Protein AF-A0A316QJW5-F1 (afdb_monomer)

Structure (mmCIF, N/CA/C/O backbone):
data_AF-A0A316QJW5-F1
#
_entry.id   AF-A0A316QJW5-F1
#
loop_
_atom_site.group_PDB
_atom_site.id
_atom_site.type_symbol
_atom_site.label_atom_id
_atom_site.label_alt_id
_atom_site.label_comp_id
_atom_site.label_asym_id
_atom_site.label_entity_id
_atom_site.label_seq_id
_atom_site.pdbx_PDB_ins_code
_atom_site.Cartn_x
_atom_site.Cartn_y
_atom_site.Cartn_z
_atom_site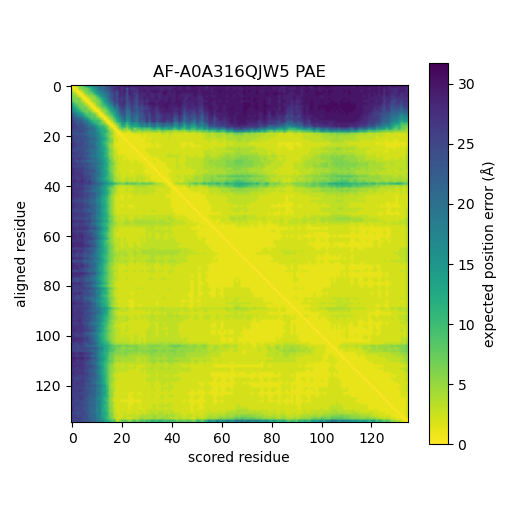.occupancy
_atom_site.B_iso_or_equiv
_atom_site.auth_seq_id
_atom_site.auth_comp_id
_atom_site.auth_asym_id
_atom_site.auth_atom_id
_atom_site.pdbx_PDB_model_num
ATOM 1 N N . MET A 1 1 ? -61.882 11.418 0.181 1.00 38.88 1 MET A N 1
ATOM 2 C CA . MET A 1 1 ? -61.373 10.087 0.559 1.00 38.88 1 MET A CA 1
ATOM 3 C C . MET A 1 1 ? -59.893 10.059 0.238 1.00 38.88 1 MET A C 1
ATOM 5 O O . MET A 1 1 ? -59.562 10.336 -0.903 1.00 38.88 1 MET A O 1
ATOM 9 N N . GLU A 1 2 ? -59.088 9.864 1.291 1.00 38.50 2 GLU A N 1
ATOM 10 C CA . GLU A 1 2 ? -57.722 9.290 1.351 1.00 38.50 2 GLU A CA 1
ATOM 11 C C . GLU A 1 2 ? -56.667 9.847 0.370 1.00 38.50 2 GLU A C 1
ATOM 13 O O . GLU A 1 2 ? -56.763 9.677 -0.834 1.00 38.50 2 GLU A O 1
ATOM 18 N N . MET A 1 3 ? -55.728 10.704 0.794 1.00 34.97 3 MET A N 1
ATOM 19 C CA . MET A 1 3 ? -54.495 10.453 1.576 1.00 34.97 3 MET A CA 1
ATOM 20 C C . MET A 1 3 ? -53.472 9.486 0.946 1.00 34.97 3 MET A C 1
ATOM 22 O O . MET A 1 3 ? -53.798 8.354 0.619 1.00 34.97 3 MET A O 1
ATOM 26 N N . CYS A 1 4 ? -52.203 9.922 1.033 1.00 34.97 4 CYS A N 1
ATOM 27 C CA . CYS A 1 4 ? -50.947 9.151 1.010 1.00 34.97 4 CYS A CA 1
ATOM 28 C C . CYS A 1 4 ? -50.316 8.915 -0.383 1.00 34.97 4 CYS A C 1
ATOM 30 O O . CYS A 1 4 ? -50.991 8.517 -1.314 1.00 34.97 4 CYS A O 1
ATOM 32 N N . GLY A 1 5 ? -49.024 9.136 -0.624 1.00 34.91 5 GLY A N 1
ATOM 33 C CA . GLY A 1 5 ? -47.926 9.442 0.282 1.00 34.91 5 GLY A CA 1
ATOM 34 C C . GLY A 1 5 ? -46.721 9.979 -0.491 1.00 34.91 5 GLY A C 1
ATOM 35 O O . GLY A 1 5 ? -46.494 9.667 -1.656 1.00 34.91 5 GLY A O 1
ATOM 36 N N . ALA A 1 6 ? -45.978 10.849 0.181 1.00 42.91 6 ALA A N 1
ATOM 37 C CA . ALA A 1 6 ? -44.735 11.418 -0.291 1.00 42.91 6 ALA A CA 1
ATOM 38 C C . ALA A 1 6 ? -43.602 10.388 -0.193 1.00 42.91 6 ALA A C 1
ATOM 40 O O . ALA A 1 6 ? -43.308 9.916 0.903 1.00 42.91 6 ALA A O 1
ATOM 41 N N . GLU A 1 7 ? -42.873 10.152 -1.282 1.00 37.03 7 GLU A N 1
ATOM 42 C CA . GLU A 1 7 ? -41.516 9.608 -1.201 1.00 37.03 7 GLU A CA 1
ATOM 43 C C . GLU A 1 7 ? -40.503 10.722 -1.458 1.00 37.03 7 GLU A C 1
ATOM 45 O O . GLU A 1 7 ? -40.139 11.084 -2.577 1.00 37.03 7 GLU A O 1
ATOM 50 N N . LYS A 1 8 ? -40.077 11.303 -0.332 1.00 40.94 8 LYS A N 1
ATOM 51 C CA . LYS A 1 8 ? -38.893 12.149 -0.196 1.00 40.94 8 LYS A CA 1
ATOM 52 C C . LYS A 1 8 ? -37.721 11.482 -0.917 1.00 40.94 8 LYS A C 1
ATOM 54 O O . LYS A 1 8 ? -37.200 10.469 -0.449 1.00 40.94 8 LYS A O 1
ATOM 59 N N . ARG A 1 9 ? -37.230 12.116 -1.986 1.00 43.28 9 ARG A N 1
ATOM 60 C CA . ARG A 1 9 ? -35.860 11.904 -2.465 1.00 43.28 9 ARG A CA 1
ATOM 61 C C . ARG A 1 9 ? -34.932 12.178 -1.285 1.00 43.28 9 ARG A C 1
ATOM 63 O O . ARG A 1 9 ? -34.815 13.317 -0.832 1.00 43.28 9 ARG A O 1
ATOM 70 N N . ARG A 1 10 ? -34.339 11.122 -0.727 1.00 42.88 10 ARG A N 1
ATOM 71 C CA . ARG A 1 10 ? -33.339 11.244 0.332 1.00 42.88 10 ARG A CA 1
ATOM 72 C C . ARG A 1 10 ? -32.128 11.944 -0.271 1.00 42.88 10 ARG A C 1
ATOM 74 O O . ARG A 1 10 ? -31.425 11.384 -1.109 1.00 42.88 10 ARG A O 1
ATOM 81 N N . GLY A 1 11 ? -31.937 13.197 0.129 1.00 36.88 11 GLY A N 1
ATOM 82 C CA . GLY A 1 11 ? -30.715 13.933 -0.135 1.00 36.88 11 GLY A CA 1
ATOM 83 C C . GLY A 1 11 ? -29.532 13.156 0.428 1.00 36.88 11 GLY A C 1
ATOM 84 O O . GLY A 1 11 ? -29.533 12.777 1.598 1.00 36.88 11 GLY A O 1
ATOM 85 N N . HIS A 1 12 ? -28.520 12.933 -0.403 1.00 39.28 12 HIS A N 1
ATOM 86 C CA . HIS A 1 12 ? -27.196 12.572 0.081 1.00 39.28 12 HIS A CA 1
ATOM 87 C C . HIS A 1 12 ? -26.547 13.850 0.610 1.00 39.28 12 HIS A C 1
ATOM 89 O O . HIS A 1 12 ? -25.726 14.484 -0.046 1.00 39.28 12 HIS A O 1
ATOM 95 N N . GLY A 1 13 ? -26.978 14.264 1.801 1.00 35.31 13 GLY A N 1
ATOM 96 C CA . GLY A 1 13 ? -26.179 15.157 2.619 1.00 35.31 13 GLY A CA 1
ATOM 97 C C . GLY A 1 13 ? -24.910 14.399 2.980 1.00 35.31 13 GLY A C 1
ATOM 98 O O . GLY A 1 13 ? -24.966 13.453 3.764 1.00 35.31 13 GLY A O 1
ATOM 99 N N . ARG A 1 14 ? -23.780 14.781 2.381 1.00 47.12 14 ARG A N 1
ATOM 100 C CA . ARG A 1 14 ? -22.441 14.336 2.779 1.00 47.12 14 ARG A CA 1
ATOM 101 C C . ARG A 1 14 ? -22.143 14.955 4.152 1.00 47.12 14 ARG A C 1
ATOM 103 O O . ARG A 1 14 ? -21.430 15.942 4.268 1.00 47.12 14 ARG A O 1
ATOM 110 N N . SER A 1 15 ? -22.804 14.431 5.183 1.00 45.81 15 SER A N 1
ATOM 111 C CA . SER A 1 15 ? -22.461 14.674 6.581 1.00 45.81 15 SER A CA 1
ATOM 112 C C . SER A 1 15 ? -21.109 14.015 6.813 1.00 45.81 15 SER A C 1
ATOM 114 O O . SER A 1 15 ? -20.951 12.854 6.440 1.00 45.81 15 SER A O 1
ATOM 116 N N . GLY A 1 16 ? -20.138 14.757 7.350 1.00 56.25 16 GLY A N 1
ATOM 117 C CA . GLY A 1 16 ? -18.788 14.269 7.623 1.00 56.25 16 GLY A CA 1
ATOM 118 C C . GLY A 1 16 ? -18.823 13.013 8.487 1.00 56.25 16 GLY A C 1
ATOM 119 O O . GLY A 1 16 ? -18.901 13.095 9.714 1.00 56.25 16 GLY A O 1
ATOM 120 N N . LYS A 1 17 ? -18.805 11.848 7.837 1.00 57.72 17 LYS A N 1
ATOM 121 C CA . LYS A 1 17 ? -18.910 10.557 8.496 1.00 57.72 17 LYS A CA 1
ATOM 122 C C . LYS A 1 17 ? -17.527 10.223 9.032 1.00 57.72 17 LYS A C 1
ATOM 124 O O . LYS A 1 17 ? -16.626 9.856 8.300 1.00 57.72 17 LYS A O 1
ATOM 129 N N . SER A 1 18 ? -17.358 10.473 10.319 1.00 77.00 18 SER A N 1
ATOM 130 C CA . SER A 1 18 ? -16.226 9.981 11.088 1.00 77.00 18 SER A CA 1
ATOM 131 C C . SER A 1 18 ? -16.303 8.456 11.122 1.00 77.00 18 SER A C 1
ATOM 133 O O . SER A 1 18 ? -17.267 7.930 11.671 1.00 77.00 18 SER A O 1
ATOM 135 N N . MET A 1 19 ? -15.320 7.774 10.543 1.00 89.75 19 MET A N 1
ATOM 136 C CA . MET A 1 19 ? -15.185 6.319 10.548 1.00 89.75 19 MET A CA 1
ATOM 137 C C . MET A 1 19 ? -14.358 5.882 11.766 1.00 89.75 19 MET A C 1
ATOM 139 O O . MET A 1 19 ? -13.390 6.552 12.130 1.00 89.75 19 MET A O 1
ATOM 143 N N . ASN A 1 20 ? -14.723 4.773 12.410 1.00 93.31 20 ASN A N 1
ATOM 144 C CA 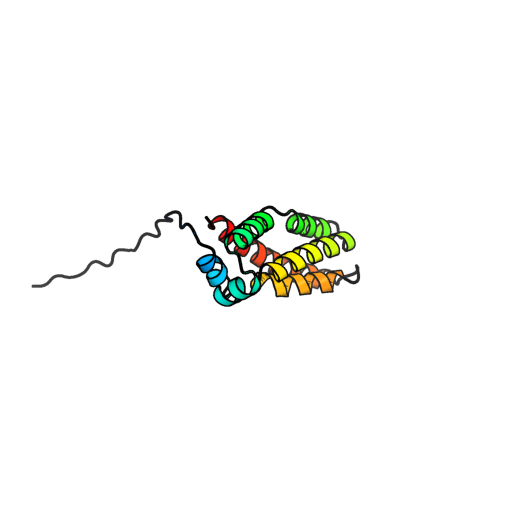. ASN A 1 20 ? -13.887 4.119 13.428 1.00 93.31 20 ASN A CA 1
ATOM 145 C C . ASN A 1 20 ? -13.096 2.926 12.846 1.00 93.31 20 ASN A C 1
ATOM 147 O O . ASN A 1 20 ? -13.285 2.543 11.693 1.00 93.31 20 ASN A O 1
ATOM 151 N N . ILE A 1 21 ? -12.209 2.306 13.637 1.00 93.75 21 ILE A N 1
ATOM 152 C CA . ILE A 1 21 ? -11.363 1.194 13.160 1.00 93.75 21 ILE A CA 1
ATOM 153 C C . ILE 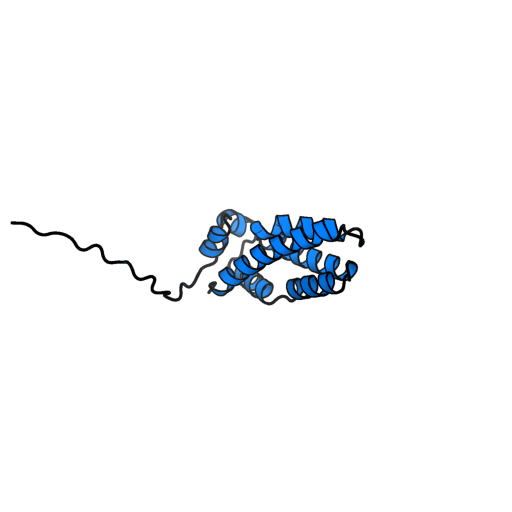A 1 21 ? -12.184 -0.007 12.681 1.00 93.75 21 ILE A C 1
ATOM 155 O O . ILE A 1 21 ? -11.836 -0.622 11.671 1.00 93.75 21 ILE A O 1
ATOM 159 N N . ALA A 1 22 ? -13.261 -0.354 13.384 1.00 92.94 22 ALA A N 1
ATOM 160 C CA . ALA A 1 22 ? -14.095 -1.486 13.002 1.00 92.94 22 ALA A CA 1
ATOM 161 C C . ALA A 1 22 ? -14.783 -1.243 11.655 1.00 92.94 22 ALA A C 1
ATOM 163 O O . ALA A 1 22 ? -14.746 -2.114 10.788 1.00 92.94 22 ALA A O 1
ATOM 164 N N . GLU A 1 23 ? -15.342 -0.050 11.455 1.00 94.56 23 GLU A N 1
ATOM 165 C CA . GLU A 1 23 ? -15.954 0.355 10.187 1.00 94.56 23 GLU A CA 1
ATOM 166 C C . GLU A 1 23 ? -14.927 0.387 9.049 1.00 94.56 23 GLU A C 1
ATOM 168 O O . GLU A 1 23 ? -15.227 -0.067 7.944 1.00 94.56 23 GLU A O 1
ATOM 173 N N . PHE A 1 24 ? -13.700 0.841 9.329 1.00 95.38 24 PHE A N 1
ATOM 174 C CA . PHE A 1 24 ? -12.604 0.823 8.364 1.00 95.38 24 PHE A CA 1
ATOM 175 C C . PHE A 1 24 ? -12.293 -0.596 7.894 1.00 95.38 24 PHE A C 1
ATOM 177 O O . PHE A 1 24 ? -12.404 -0.876 6.700 1.00 95.38 24 PHE A O 1
ATOM 184 N N . TYR A 1 25 ? -11.987 -1.523 8.803 1.00 95.69 25 TYR A N 1
ATOM 185 C CA . TYR A 1 25 ? -11.694 -2.906 8.413 1.00 95.69 25 TYR A CA 1
ATOM 186 C C . TYR A 1 25 ? -12.896 -3.598 7.765 1.00 95.69 25 TYR A C 1
ATOM 188 O O . TYR A 1 25 ? -12.727 -4.323 6.782 1.00 95.69 25 TYR A O 1
ATOM 196 N N . GLN A 1 26 ? -14.114 -3.320 8.233 1.00 93.94 26 GLN A N 1
ATOM 197 C CA . GLN A 1 26 ? -15.329 -3.849 7.621 1.00 93.94 26 GLN A CA 1
ATOM 198 C C . GLN A 1 26 ? -15.510 -3.351 6.179 1.00 93.94 26 GLN A C 1
ATOM 200 O O . GLN A 1 26 ? -15.907 -4.131 5.314 1.00 93.94 26 GLN A O 1
ATOM 205 N N . SER A 1 27 ? -15.156 -2.095 5.887 1.00 93.12 27 SER A N 1
ATOM 206 C CA . SER A 1 27 ? -15.174 -1.541 4.523 1.00 93.12 27 SER A CA 1
ATOM 207 C C . SER A 1 27 ? -14.161 -2.202 3.576 1.00 93.12 27 SER A C 1
ATOM 209 O O . SER A 1 27 ? -14.292 -2.091 2.355 1.00 93.12 27 SER A O 1
ATOM 211 N N . LEU A 1 28 ? -13.167 -2.904 4.132 1.00 92.75 28 LEU A N 1
ATOM 212 C CA . LEU A 1 28 ? -12.199 -3.727 3.403 1.00 92.75 28 LEU A CA 1
ATOM 213 C C . LEU A 1 28 ? -12.602 -5.211 3.354 1.00 92.75 28 LEU A C 1
ATOM 215 O O . LEU A 1 28 ? -11.836 -6.039 2.865 1.00 92.75 28 LEU A O 1
ATOM 219 N N . GLY A 1 29 ? -13.775 -5.570 3.889 1.00 92.19 29 GLY A N 1
ATOM 220 C CA . GLY A 1 29 ? -14.216 -6.961 4.011 1.00 92.19 29 GLY A CA 1
ATOM 221 C C . GLY A 1 29 ? -13.411 -7.775 5.030 1.00 92.19 29 GLY A C 1
ATOM 222 O O . GLY A 1 29 ? -13.390 -9.003 4.959 1.00 92.19 29 GLY A O 1
ATOM 223 N N . VAL A 1 30 ? -12.727 -7.114 5.969 1.00 93.06 30 VAL A N 1
ATOM 224 C CA . VAL A 1 30 ? -11.906 -7.752 7.002 1.00 93.06 30 VAL A CA 1
ATOM 225 C C . VAL A 1 30 ? -12.678 -7.804 8.319 1.00 93.06 30 VAL A C 1
ATOM 227 O O . VAL A 1 30 ? -13.243 -6.809 8.772 1.00 93.06 30 VAL A O 1
ATOM 230 N N . ASN A 1 31 ? -12.684 -8.972 8.964 1.00 92.31 31 ASN A N 1
ATOM 231 C CA . ASN A 1 31 ? -13.271 -9.129 10.289 1.00 92.31 31 ASN A CA 1
ATOM 232 C C . ASN A 1 31 ? -12.391 -8.434 11.338 1.00 92.31 31 ASN A C 1
ATOM 234 O O . ASN A 1 31 ? -11.274 -8.873 11.611 1.00 92.31 31 ASN A O 1
ATOM 238 N N . VAL A 1 32 ? -12.912 -7.372 11.955 1.00 91.50 32 VAL A N 1
ATOM 239 C CA . VAL A 1 32 ? -12.185 -6.594 12.969 1.00 91.50 32 VAL A CA 1
ATOM 240 C C . VAL A 1 32 ? -11.734 -7.446 14.161 1.00 91.50 32 VAL A C 1
ATOM 242 O O . VAL A 1 32 ? -10.662 -7.201 14.709 1.00 91.50 32 VAL A O 1
ATOM 245 N N . ASN A 1 33 ? -12.490 -8.485 14.538 1.00 91.94 33 ASN A N 1
ATOM 246 C CA . ASN A 1 33 ? -12.1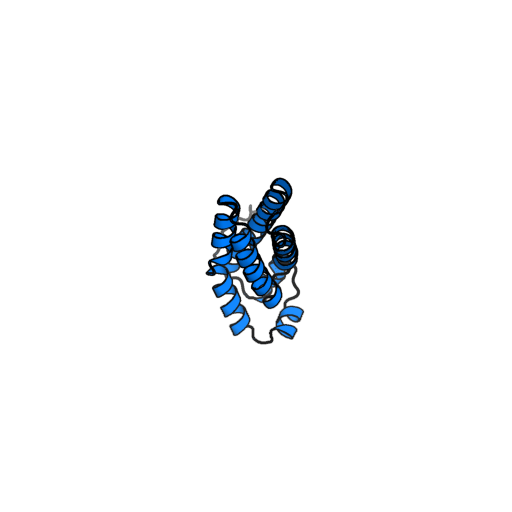12 -9.352 15.654 1.00 91.94 33 ASN A CA 1
ATOM 247 C C . ASN A 1 33 ? -10.820 -10.122 15.355 1.00 91.94 33 ASN A C 1
ATOM 249 O O . ASN A 1 33 ? -9.983 -10.268 16.243 1.00 91.94 33 ASN A O 1
ATOM 253 N N . ASP A 1 34 ? -10.608 -10.554 14.109 1.00 91.69 34 ASP A N 1
ATOM 254 C CA . ASP A 1 34 ? -9.368 -11.227 13.703 1.00 91.69 34 ASP A CA 1
ATOM 255 C C . ASP A 1 34 ? -8.171 -10.272 13.822 1.00 91.69 34 ASP A C 1
ATOM 257 O O . ASP A 1 34 ? -7.112 -10.642 14.335 1.00 91.69 34 ASP A O 1
ATOM 261 N N . VAL A 1 35 ? -8.365 -9.015 13.408 1.00 92.94 35 VAL A N 1
ATOM 262 C CA . VAL A 1 35 ? -7.345 -7.962 13.497 1.00 92.94 35 VAL A CA 1
ATOM 263 C C . VAL A 1 35 ? -6.998 -7.667 14.954 1.00 92.94 35 VAL A C 1
ATOM 265 O O . VAL A 1 35 ? -5.823 -7.657 15.321 1.00 92.94 35 VAL A O 1
ATOM 268 N N . LEU A 1 36 ? -8.004 -7.463 15.808 1.00 91.94 36 LEU A N 1
ATOM 269 C CA . LEU A 1 36 ? -7.803 -7.167 17.227 1.00 91.94 36 LEU A CA 1
ATOM 270 C C . LEU A 1 36 ? -7.186 -8.351 17.980 1.00 91.94 36 LEU A C 1
ATOM 272 O O . LEU A 1 36 ? -6.339 -8.136 18.843 1.00 91.94 36 LEU A O 1
ATOM 276 N N . ASN A 1 37 ? -7.509 -9.593 17.616 1.00 92.06 37 ASN A N 1
ATOM 277 C CA . ASN A 1 37 ? -6.871 -10.777 18.194 1.00 92.06 37 ASN A CA 1
ATOM 278 C C . ASN A 1 37 ? -5.367 -10.844 17.877 1.00 92.06 37 ASN A C 1
ATOM 280 O O . ASN A 1 37 ? -4.568 -11.253 18.728 1.00 92.06 37 ASN A O 1
ATOM 284 N N . ARG A 1 38 ? -4.965 -10.415 16.673 1.00 90.56 38 ARG A N 1
ATOM 285 C CA . ARG A 1 38 ? -3.559 -10.409 16.242 1.00 90.56 38 ARG A CA 1
ATOM 286 C C . ARG A 1 38 ? -2.788 -9.196 16.770 1.00 90.56 38 ARG A C 1
ATOM 288 O O . ARG A 1 38 ? -1.684 -9.358 17.285 1.00 90.56 38 ARG A O 1
ATOM 295 N N . LEU A 1 39 ? -3.354 -7.996 16.647 1.00 90.12 39 LEU A N 1
ATOM 296 C CA . LEU A 1 39 ? -2.666 -6.722 16.901 1.00 90.12 39 LEU A CA 1
ATOM 297 C C . LEU A 1 39 ? -2.910 -6.151 18.307 1.00 90.12 39 LEU A C 1
ATOM 299 O O . LEU A 1 39 ? -2.120 -5.332 18.773 1.00 90.12 39 LEU A O 1
ATOM 303 N N . ARG A 1 40 ? -3.954 -6.617 19.007 1.00 87.56 40 ARG A N 1
ATOM 304 C CA . ARG A 1 40 ? -4.266 -6.426 20.442 1.00 87.56 40 ARG A CA 1
ATOM 305 C C . ARG A 1 40 ? -4.503 -5.002 20.950 1.00 87.56 40 ARG A C 1
ATOM 307 O O . ARG A 1 40 ? -5.083 -4.850 22.020 1.00 87.56 40 ARG A O 1
ATOM 314 N N . ASN A 1 41 ? -4.064 -3.965 20.242 1.00 92.56 41 ASN A N 1
ATOM 315 C CA . ASN A 1 41 ? -4.139 -2.582 20.705 1.00 92.56 41 ASN A CA 1
ATOM 316 C C . ASN A 1 41 ? -4.671 -1.658 19.607 1.00 92.56 41 ASN A C 1
ATOM 318 O O . ASN A 1 41 ? -3.929 -1.225 18.728 1.00 92.56 41 ASN A O 1
ATOM 322 N N . GLU A 1 42 ? -5.952 -1.315 19.708 1.00 91.88 42 GLU A N 1
ATOM 323 C CA . GLU A 1 42 ? -6.654 -0.451 18.759 1.00 91.88 42 GLU A CA 1
ATOM 324 C C . GLU A 1 42 ? -5.981 0.921 18.579 1.00 91.88 42 GLU A C 1
ATOM 326 O O . GLU A 1 42 ? -5.815 1.390 17.454 1.00 91.88 42 GLU A O 1
ATOM 331 N N . GLY A 1 43 ? -5.494 1.535 19.662 1.00 92.25 43 GLY A N 1
ATOM 332 C CA . GLY A 1 43 ? -4.791 2.819 19.595 1.00 92.25 43 GLY A CA 1
ATOM 333 C C . GLY A 1 43 ? -3.483 2.750 18.799 1.00 92.25 43 GLY A C 1
ATOM 334 O O . GLY A 1 43 ? -3.176 3.659 18.025 1.00 92.25 43 GLY A O 1
ATOM 335 N N . LEU A 1 44 ? -2.719 1.660 18.941 1.00 92.75 44 LEU A N 1
ATOM 336 C CA . LEU A 1 44 ? -1.518 1.429 18.132 1.00 92.75 44 LEU A CA 1
ATOM 337 C C . LEU A 1 44 ? -1.866 1.130 16.675 1.00 92.75 44 LEU A C 1
ATOM 339 O O . LEU A 1 44 ? -1.220 1.682 15.787 1.00 92.75 44 LEU A O 1
ATOM 343 N N . ILE A 1 45 ? -2.894 0.316 16.425 1.00 94.75 45 ILE A N 1
ATOM 344 C CA . ILE A 1 45 ? -3.380 0.025 15.068 1.00 94.75 45 ILE A CA 1
ATOM 345 C C . ILE A 1 45 ? -3.726 1.333 14.358 1.00 94.75 45 ILE A C 1
ATOM 347 O O . ILE A 1 45 ? -3.190 1.605 13.287 1.00 94.75 45 ILE A O 1
ATOM 351 N N . LYS A 1 46 ? -4.520 2.196 15.004 1.00 94.62 46 LYS A N 1
ATOM 352 C CA . LYS A 1 46 ? -4.877 3.519 14.481 1.00 94.62 46 LYS A CA 1
ATOM 353 C C . LYS A 1 46 ? -3.649 4.343 14.131 1.00 94.62 46 LYS A C 1
ATOM 355 O O . LYS A 1 46 ? -3.540 4.862 13.026 1.00 94.62 46 LYS A O 1
ATOM 360 N N . LYS A 1 47 ? -2.705 4.445 15.070 1.00 94.19 47 LYS A N 1
ATOM 361 C CA . LYS A 1 47 ? -1.463 5.198 14.881 1.00 94.19 47 LYS A CA 1
ATOM 362 C C . LYS A 1 47 ? -0.695 4.710 13.652 1.00 94.19 47 LYS A C 1
ATOM 364 O O . LYS A 1 47 ? -0.180 5.533 12.903 1.00 94.19 47 LYS A O 1
ATOM 369 N N . TYR A 1 48 ? -0.590 3.399 13.451 1.00 95.38 48 TYR A N 1
ATOM 370 C CA . TYR A 1 48 ? 0.138 2.846 12.311 1.00 95.38 48 TYR A CA 1
ATOM 371 C C . TYR A 1 48 ? -0.635 2.939 10.991 1.00 95.38 48 TYR A C 1
ATOM 373 O O . TYR A 1 48 ? -0.001 3.145 9.963 1.00 95.38 48 TYR A O 1
ATOM 381 N N . LEU A 1 49 ? -1.969 2.869 11.009 1.00 96.19 49 LEU A N 1
ATOM 382 C CA . LEU A 1 49 ? -2.804 3.140 9.834 1.00 96.19 49 LEU A CA 1
ATOM 383 C C . LEU A 1 49 ? -2.651 4.588 9.350 1.00 96.19 49 LEU A C 1
ATOM 385 O O . LEU A 1 49 ? -2.461 4.819 8.160 1.00 96.19 49 LEU A O 1
ATOM 389 N N . LEU A 1 50 ? -2.657 5.557 10.271 1.00 94.25 50 LEU A N 1
ATOM 390 C CA . LEU A 1 50 ? -2.428 6.964 9.928 1.00 94.25 50 LEU A CA 1
ATOM 391 C C . LEU A 1 50 ? -1.013 7.181 9.376 1.00 94.25 50 LEU A C 1
ATOM 393 O O . LEU A 1 50 ? -0.850 7.815 8.341 1.00 94.25 50 LEU A O 1
ATOM 397 N N . LYS A 1 51 ? 0.004 6.565 9.993 1.00 95.44 51 LYS A N 1
ATOM 398 C CA . LYS A 1 51 ? 1.377 6.597 9.463 1.00 95.44 51 LYS A CA 1
ATOM 399 C C . LYS A 1 51 ? 1.504 5.975 8.076 1.00 95.44 51 LYS A C 1
ATOM 401 O O . LYS A 1 51 ? 2.303 6.450 7.285 1.00 95.44 51 LYS A O 1
ATOM 406 N N . PHE A 1 52 ? 0.753 4.915 7.787 1.00 96.06 52 PHE A N 1
ATOM 407 C CA . PHE A 1 52 ? 0.736 4.303 6.460 1.00 96.06 52 PHE A CA 1
ATOM 408 C C . PHE A 1 52 ? 0.205 5.270 5.392 1.00 96.06 52 PHE A C 1
ATOM 410 O O . PHE A 1 52 ? 0.752 5.297 4.295 1.00 96.06 52 PHE A O 1
ATOM 417 N N . ALA A 1 53 ? -0.808 6.083 5.711 1.00 93.62 53 ALA A N 1
ATOM 418 C CA . ALA A 1 53 ? -1.330 7.097 4.791 1.00 93.62 53 ALA A CA 1
ATOM 419 C C . ALA A 1 53 ? -0.345 8.259 4.541 1.00 93.62 53 ALA A C 1
ATOM 421 O O . ALA A 1 53 ? -0.450 8.944 3.527 1.00 93.62 53 ALA A O 1
ATOM 422 N N . GLU A 1 54 ? 0.603 8.476 5.455 1.00 93.25 54 GLU A N 1
ATOM 423 C CA . GLU A 1 54 ? 1.648 9.507 5.365 1.00 93.25 54 GLU A CA 1
ATOM 424 C C . GLU A 1 54 ? 2.979 8.980 4.788 1.00 93.25 54 GLU A C 1
ATOM 426 O O . GLU A 1 54 ? 3.902 9.762 4.556 1.00 93.25 54 GLU A O 1
ATOM 431 N N . ASP A 1 55 ? 3.114 7.667 4.585 1.00 95.38 55 ASP A N 1
ATOM 432 C CA . ASP A 1 55 ? 4.358 7.028 4.151 1.00 95.38 55 ASP A CA 1
ATOM 433 C C . ASP A 1 55 ? 4.662 7.279 2.661 1.00 95.38 55 ASP A C 1
ATOM 435 O O . ASP A 1 55 ? 3.772 7.272 1.809 1.00 95.38 55 ASP A O 1
ATOM 439 N N . SER A 1 56 ? 5.942 7.463 2.318 1.00 96.88 56 SER A N 1
ATOM 440 C CA . SER A 1 56 ? 6.356 7.800 0.949 1.00 96.88 56 SER A CA 1
ATOM 441 C C . SER A 1 56 ? 6.426 6.605 -0.000 1.00 96.88 56 SER A C 1
ATOM 443 O O . SER A 1 56 ? 6.510 6.818 -1.213 1.00 96.88 56 SER A O 1
ATOM 445 N N . SER A 1 57 ? 6.362 5.362 0.495 1.00 97.75 57 SER A N 1
ATOM 446 C CA . SER A 1 57 ? 6.702 4.174 -0.299 1.00 97.75 57 SER A CA 1
ATOM 447 C C . SER A 1 57 ? 5.842 4.031 -1.553 1.00 97.75 57 SER A C 1
ATOM 449 O O . SER A 1 57 ? 6.324 3.531 -2.566 1.00 97.75 57 SER A O 1
ATOM 451 N N . PHE A 1 58 ? 4.581 4.477 -1.527 1.00 98.38 58 PHE A N 1
ATOM 452 C CA . PHE A 1 58 ? 3.732 4.464 -2.721 1.00 98.38 58 PHE A CA 1
ATOM 453 C C . PHE A 1 58 ? 4.229 5.437 -3.797 1.00 98.38 58 PHE A C 1
ATOM 455 O O . PHE A 1 58 ? 4.390 5.045 -4.952 1.00 98.38 58 PHE A O 1
ATOM 462 N N . SER A 1 59 ? 4.547 6.676 -3.414 1.00 98.25 59 SER A N 1
ATOM 463 C CA . SER A 1 59 ? 5.116 7.664 -4.338 1.00 98.25 59 SER A CA 1
ATOM 464 C C . SER A 1 59 ? 6.505 7.257 -4.847 1.00 98.25 59 SER A C 1
ATOM 466 O O . SER A 1 59 ? 6.825 7.462 -6.018 1.00 98.25 59 SER A O 1
ATOM 468 N N . ASP A 1 60 ? 7.305 6.604 -3.998 1.00 98.62 60 ASP A N 1
ATOM 469 C CA . ASP A 1 60 ? 8.612 6.061 -4.372 1.00 98.62 60 ASP A CA 1
ATOM 470 C C . ASP A 1 60 ? 8.467 4.915 -5.384 1.00 98.62 60 ASP A C 1
ATOM 472 O O . ASP A 1 60 ? 9.245 4.829 -6.337 1.00 98.62 60 ASP A O 1
ATOM 476 N N . LEU A 1 61 ? 7.447 4.063 -5.222 1.00 98.69 61 LEU A N 1
ATOM 477 C CA . LEU A 1 61 ? 7.109 3.004 -6.171 1.00 98.69 61 LEU A CA 1
ATOM 478 C C . LEU A 1 61 ? 6.666 3.579 -7.524 1.00 98.69 61 LEU A C 1
ATOM 480 O O . LEU A 1 61 ? 7.193 3.158 -8.554 1.00 98.69 61 LEU A O 1
ATOM 484 N N . GLU A 1 62 ? 5.745 4.551 -7.525 1.00 98.50 62 GLU A N 1
ATOM 485 C CA . GLU A 1 62 ? 5.283 5.253 -8.735 1.00 98.50 62 GLU A CA 1
ATOM 486 C C . GLU A 1 62 ? 6.457 5.831 -9.523 1.00 98.50 62 GLU A C 1
ATOM 488 O O . GLU A 1 62 ? 6.638 5.542 -10.713 1.00 98.50 62 GLU A O 1
ATOM 493 N N . LYS A 1 63 ? 7.299 6.606 -8.833 1.00 98.69 63 LYS A N 1
ATOM 494 C CA . LYS A 1 63 ? 8.483 7.223 -9.419 1.00 98.69 63 LYS A CA 1
ATOM 495 C C . LYS A 1 63 ? 9.436 6.171 -9.979 1.00 98.69 63 LYS A C 1
ATOM 497 O O . LYS A 1 63 ? 9.806 6.250 -11.150 1.00 98.69 63 LYS A O 1
ATOM 502 N N . ALA A 1 64 ? 9.794 5.162 -9.187 1.00 98.50 64 ALA A N 1
ATOM 503 C CA . ALA A 1 64 ? 10.758 4.148 -9.598 1.00 98.50 64 ALA A CA 1
ATOM 504 C C . ALA A 1 64 ? 10.286 3.323 -10.807 1.00 98.50 64 ALA A C 1
ATOM 506 O O . ALA A 1 64 ? 11.105 2.998 -11.664 1.00 98.50 64 ALA A O 1
ATOM 507 N N . ILE A 1 65 ? 8.986 3.020 -10.920 1.00 98.19 65 ILE A N 1
ATOM 508 C CA . ILE A 1 65 ? 8.429 2.350 -12.105 1.00 98.19 65 ILE A CA 1
ATOM 509 C C . ILE A 1 65 ? 8.538 3.260 -13.336 1.00 98.19 65 ILE A C 1
ATOM 511 O O . ILE A 1 65 ? 9.018 2.809 -14.375 1.00 98.19 65 ILE A O 1
ATOM 515 N N . SER A 1 66 ? 8.160 4.540 -13.223 1.00 97.88 66 SER A N 1
ATOM 516 C CA . SER A 1 66 ? 8.253 5.494 -14.344 1.00 97.88 66 SER A CA 1
ATOM 517 C C . SER A 1 66 ? 9.687 5.724 -14.839 1.00 97.88 66 SER A C 1
ATOM 519 O O . SER A 1 66 ? 9.915 5.856 -16.039 1.00 97.88 66 SER A O 1
ATOM 521 N N . GLU A 1 67 ? 10.663 5.702 -13.930 1.00 97.94 67 GLU A N 1
ATOM 522 C CA . GLU A 1 67 ? 12.092 5.842 -14.233 1.00 97.94 67 GLU A CA 1
ATOM 523 C C . GLU A 1 67 ? 12.746 4.512 -14.653 1.00 97.94 67 GLU A C 1
ATOM 525 O O . GLU A 1 67 ? 13.955 4.464 -14.881 1.00 97.94 67 GLU A O 1
ATOM 530 N N . LYS A 1 68 ? 11.973 3.417 -14.725 1.00 97.62 68 LYS A N 1
ATOM 531 C CA . LYS A 1 68 ? 12.459 2.043 -14.956 1.00 97.62 68 LYS A CA 1
ATOM 532 C C . LYS A 1 68 ? 13.555 1.608 -13.974 1.00 97.62 68 LYS A C 1
ATOM 534 O O . LYS A 1 68 ? 14.381 0.741 -14.261 1.00 97.62 68 LYS A O 1
ATOM 539 N N . ASN A 1 69 ? 13.554 2.185 -12.776 1.00 98.19 69 ASN A N 1
ATOM 540 C CA . ASN A 1 69 ? 14.463 1.843 -11.694 1.00 98.19 69 ASN A CA 1
ATOM 541 C C . ASN A 1 69 ? 13.890 0.674 -10.880 1.00 98.19 69 ASN A C 1
ATOM 543 O O . ASN A 1 69 ? 13.420 0.830 -9.750 1.00 98.19 69 ASN A O 1
ATOM 547 N N . TYR A 1 70 ? 13.923 -0.524 -11.466 1.00 98.12 70 TYR A N 1
ATOM 548 C CA . TYR A 1 70 ? 13.260 -1.702 -10.897 1.00 98.12 70 TYR A CA 1
ATOM 549 C C . TYR A 1 70 ? 13.838 -2.156 -9.550 1.00 98.12 70 TYR A C 1
ATOM 551 O O . TYR A 1 70 ? 13.120 -2.739 -8.742 1.00 98.12 70 TYR A O 1
ATOM 559 N N . GLN A 1 71 ? 15.099 -1.826 -9.252 1.00 97.88 71 GLN A N 1
ATOM 560 C CA . GLN A 1 71 ? 15.698 -2.084 -7.938 1.00 97.88 71 GLN A CA 1
ATOM 561 C C . GLN A 1 71 ? 15.064 -1.225 -6.837 1.00 97.88 71 GLN A C 1
ATOM 563 O O . GLN A 1 71 ? 14.734 -1.736 -5.765 1.00 97.88 71 GLN A O 1
ATOM 568 N N . ASN A 1 72 ? 14.851 0.068 -7.092 1.00 98.31 72 ASN A N 1
ATOM 569 C CA . ASN A 1 72 ? 14.156 0.930 -6.137 1.00 98.31 72 ASN A CA 1
ATOM 570 C C . ASN A 1 72 ? 12.659 0.613 -6.074 1.00 98.31 72 ASN A C 1
ATOM 572 O O . ASN A 1 72 ? 12.100 0.590 -4.979 1.00 98.31 72 ASN A O 1
ATOM 576 N N . ALA A 1 73 ? 12.036 0.273 -7.206 1.00 98.62 73 ALA A N 1
ATOM 577 C CA . ALA A 1 73 ? 10.644 -0.169 -7.232 1.00 98.62 73 ALA A CA 1
ATOM 578 C C . ALA A 1 73 ? 10.450 -1.429 -6.373 1.00 98.62 73 ALA A C 1
ATOM 580 O O . ALA A 1 73 ? 9.526 -1.484 -5.566 1.00 98.62 73 ALA A O 1
ATOM 581 N N . PHE A 1 74 ? 11.353 -2.413 -6.474 1.00 98.69 74 PHE A N 1
ATOM 582 C CA . PHE A 1 74 ? 11.319 -3.613 -5.635 1.00 98.69 74 PHE A CA 1
ATOM 583 C C . PHE A 1 74 ? 11.378 -3.273 -4.142 1.00 98.69 74 PHE A C 1
ATOM 585 O O . PHE A 1 74 ? 10.587 -3.796 -3.361 1.00 98.69 74 PHE A O 1
ATOM 592 N N . ARG A 1 75 ? 12.286 -2.374 -3.735 1.00 98.50 75 ARG A N 1
ATOM 593 C CA . ARG A 1 75 ? 12.411 -1.942 -2.331 1.00 98.50 75 ARG A CA 1
ATOM 594 C C . ARG A 1 75 ? 11.134 -1.268 -1.833 1.00 98.50 75 ARG A C 1
ATOM 596 O O . ARG A 1 75 ? 10.653 -1.620 -0.762 1.00 98.50 75 ARG A O 1
ATOM 603 N N . ALA A 1 76 ? 10.572 -0.352 -2.620 1.00 98.56 76 ALA A N 1
ATOM 604 C CA . ALA A 1 76 ? 9.331 0.336 -2.283 1.00 98.56 76 ALA A CA 1
ATOM 605 C C . ALA A 1 76 ? 8.150 -0.646 -2.163 1.00 98.56 76 ALA A C 1
ATOM 607 O O . ALA A 1 76 ? 7.462 -0.665 -1.142 1.00 98.56 76 ALA A O 1
ATOM 608 N N . ALA A 1 77 ? 7.974 -1.540 -3.144 1.00 98.50 77 ALA A N 1
ATOM 609 C CA . ALA A 1 77 ? 6.951 -2.588 -3.105 1.00 98.50 77 ALA A CA 1
ATOM 610 C C . ALA A 1 77 ? 7.116 -3.514 -1.886 1.00 98.50 77 ALA A C 1
ATOM 612 O O . ALA A 1 77 ? 6.133 -3.837 -1.216 1.00 98.50 77 ALA A O 1
ATOM 613 N N . HIS A 1 78 ? 8.355 -3.883 -1.545 1.00 98.31 78 HIS A N 1
ATOM 614 C CA . HIS A 1 78 ? 8.662 -4.719 -0.387 1.00 98.31 78 HIS A CA 1
ATOM 615 C C . HIS A 1 78 ? 8.291 -4.046 0.942 1.00 98.31 78 HIS A C 1
ATOM 617 O O . HIS A 1 78 ? 7.722 -4.696 1.824 1.00 98.31 78 HIS A O 1
ATOM 623 N N . THR A 1 79 ? 8.567 -2.746 1.081 1.00 98.38 79 THR A N 1
ATOM 624 C CA . THR A 1 79 ? 8.150 -1.961 2.251 1.00 98.38 79 THR A CA 1
ATOM 625 C C . THR A 1 79 ? 6.630 -1.930 2.372 1.00 98.38 79 THR A C 1
ATOM 627 O O . THR A 1 79 ? 6.098 -2.279 3.430 1.00 98.38 79 THR A O 1
ATOM 630 N N . ILE A 1 80 ? 5.915 -1.608 1.285 1.00 98.38 80 ILE A N 1
ATOM 631 C CA . ILE A 1 80 ? 4.446 -1.563 1.295 1.00 98.38 80 ILE A CA 1
ATOM 632 C C . ILE A 1 80 ? 3.865 -2.931 1.663 1.00 98.38 80 ILE A C 1
ATOM 634 O O . ILE A 1 80 ? 3.008 -3.015 2.542 1.00 98.38 80 ILE A O 1
ATOM 638 N N . LYS A 1 81 ? 4.383 -4.014 1.071 1.00 98.06 81 LYS A N 1
ATOM 639 C CA . LYS A 1 81 ? 4.010 -5.393 1.418 1.00 98.06 81 LYS A CA 1
ATOM 640 C C . LYS A 1 81 ? 4.124 -5.645 2.920 1.00 98.06 81 LYS A C 1
ATOM 642 O O . LYS A 1 81 ? 3.191 -6.173 3.526 1.00 98.06 81 LYS A O 1
ATOM 647 N N . GLY A 1 82 ? 5.256 -5.279 3.522 1.00 97.69 82 GLY A N 1
ATOM 648 C CA . GLY A 1 82 ? 5.483 -5.448 4.956 1.00 97.69 82 GLY A CA 1
ATOM 649 C C . GLY A 1 82 ? 4.442 -4.710 5.798 1.00 97.69 82 GLY A C 1
ATOM 650 O O . GLY A 1 82 ? 3.872 -5.289 6.724 1.00 97.69 82 GLY A O 1
ATOM 651 N N . ILE A 1 83 ? 4.142 -3.459 5.443 1.00 96.81 83 ILE A N 1
ATOM 652 C CA . ILE A 1 83 ? 3.136 -2.653 6.143 1.00 96.81 83 ILE A CA 1
ATOM 653 C C . ILE A 1 83 ? 1.740 -3.274 5.991 1.00 96.81 83 ILE A C 1
ATOM 655 O O . ILE A 1 83 ? 1.066 -3.512 6.994 1.00 96.81 83 ILE A O 1
ATOM 659 N N . CYS A 1 84 ? 1.323 -3.611 4.766 1.00 96.88 84 CYS A N 1
ATOM 660 C CA . CYS A 1 84 ? 0.005 -4.186 4.496 1.00 96.88 84 CYS A CA 1
ATOM 661 C C . CYS A 1 84 ? -0.210 -5.523 5.219 1.00 96.88 84 CYS A C 1
ATOM 663 O O . CYS A 1 84 ? -1.295 -5.760 5.745 1.00 96.88 84 CYS A O 1
ATOM 665 N N . LEU A 1 85 ? 0.804 -6.393 5.272 1.00 95.44 85 LEU A N 1
ATOM 666 C CA . LEU A 1 85 ? 0.731 -7.670 5.995 1.00 95.44 85 LEU A CA 1
ATOM 667 C C . LEU A 1 85 ? 0.669 -7.488 7.516 1.00 95.44 85 LEU A C 1
ATOM 669 O O . LEU A 1 85 ? -0.022 -8.248 8.195 1.00 95.44 85 LEU A O 1
ATOM 673 N N . ASN A 1 86 ? 1.384 -6.501 8.059 1.00 94.69 86 ASN A N 1
ATOM 674 C CA . ASN A 1 86 ? 1.380 -6.223 9.494 1.00 94.69 86 ASN A CA 1
ATOM 675 C C . ASN A 1 86 ? 0.086 -5.556 9.963 1.00 94.69 86 ASN A C 1
ATOM 677 O O . ASN A 1 86 ? -0.298 -5.741 11.112 1.00 94.69 86 ASN A O 1
ATOM 681 N N . LEU A 1 87 ? -0.584 -4.801 9.092 1.00 95.62 87 LEU A N 1
ATOM 682 C CA . LEU A 1 87 ? -1.827 -4.094 9.405 1.00 95.62 87 LEU A CA 1
ATOM 683 C C . LEU A 1 87 ? -3.084 -4.814 8.909 1.00 95.62 87 LEU A C 1
ATOM 685 O O . LEU A 1 87 ? -4.162 -4.236 8.986 1.00 95.62 87 LEU A O 1
ATOM 689 N N . GLU A 1 88 ? -2.9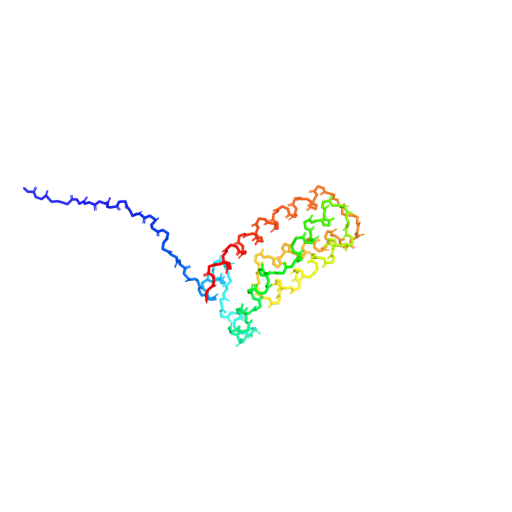78 -6.052 8.413 1.00 94.50 88 GLU A N 1
ATOM 690 C CA . GLU A 1 88 ? -4.121 -6.824 7.890 1.00 94.50 88 GLU A CA 1
ATOM 691 C C . GLU A 1 88 ? -4.911 -6.075 6.795 1.00 94.50 88 GLU A C 1
ATOM 693 O O . GLU A 1 88 ? -6.127 -6.223 6.664 1.00 94.50 88 GLU A O 1
ATOM 698 N N . LEU A 1 89 ? -4.225 -5.271 5.974 1.00 95.75 89 LEU A N 1
ATOM 699 C CA . LEU A 1 89 ? -4.823 -4.566 4.835 1.00 95.75 89 LEU A CA 1
ATOM 700 C C . LEU A 1 89 ? -5.007 -5.540 3.665 1.00 95.75 89 LEU A C 1
ATOM 702 O O . LEU A 1 89 ? -4.343 -5.421 2.637 1.00 95.75 89 LEU A O 1
ATOM 706 N N . ARG A 1 90 ? -5.876 -6.544 3.838 1.00 90.31 90 ARG A N 1
ATOM 707 C CA . ARG A 1 90 ? -5.956 -7.727 2.960 1.00 90.31 90 ARG A CA 1
ATOM 708 C C . ARG A 1 90 ? -6.163 -7.400 1.481 1.00 90.31 90 ARG A C 1
ATOM 710 O O . ARG A 1 90 ? -5.572 -8.074 0.641 1.00 90.31 90 ARG A O 1
ATOM 717 N N . SER A 1 91 ? -6.936 -6.357 1.168 1.00 94.12 91 SER A N 1
ATOM 718 C CA . SER A 1 91 ? -7.137 -5.875 -0.208 1.00 94.12 91 SER A CA 1
ATOM 719 C C . SER A 1 91 ? -5.838 -5.412 -0.881 1.00 94.12 91 SER A C 1
ATOM 721 O O . SER A 1 91 ? -5.728 -5.479 -2.100 1.00 94.12 91 SER A O 1
ATOM 723 N N . LEU A 1 92 ? -4.835 -4.998 -0.100 1.00 96.81 92 LEU A N 1
ATOM 724 C CA . LEU A 1 92 ? -3.508 -4.593 -0.567 1.00 96.81 92 LEU A CA 1
ATOM 725 C C . LEU A 1 92 ? -2.447 -5.680 -0.372 1.00 96.81 92 LEU A C 1
ATOM 727 O O . LEU A 1 92 ? -1.487 -5.737 -1.139 1.00 96.81 92 LEU A O 1
ATOM 731 N N . SER A 1 93 ? -2.587 -6.554 0.630 1.00 94.00 93 SER A N 1
ATOM 732 C CA . SER A 1 93 ? -1.582 -7.576 0.947 1.00 94.00 93 SER A CA 1
ATOM 733 C C . SER A 1 93 ? -1.285 -8.496 -0.240 1.00 94.00 93 SER A C 1
ATOM 735 O O . SER A 1 93 ? -0.120 -8.696 -0.560 1.00 94.00 93 SER A O 1
ATOM 737 N N . GLY A 1 94 ? -2.309 -9.020 -0.922 1.00 94.62 94 GLY A N 1
ATOM 738 C CA . GLY A 1 94 ? -2.118 -9.877 -2.102 1.00 94.62 94 GLY A CA 1
ATOM 739 C C . GLY A 1 94 ? -1.430 -9.140 -3.261 1.00 94.62 94 GLY A C 1
ATOM 740 O O . GLY A 1 94 ? -0.323 -9.526 -3.642 1.00 94.62 94 GLY A O 1
ATOM 741 N N . PRO A 1 95 ? -2.014 -8.037 -3.760 1.00 97.06 95 PRO A N 1
ATOM 742 C CA . PRO A 1 95 ? -1.423 -7.252 -4.847 1.00 97.06 95 PRO A CA 1
ATOM 743 C C . PRO A 1 95 ? -0.010 -6.713 -4.553 1.00 97.06 95 PRO A C 1
ATOM 745 O O . PRO A 1 95 ? 0.849 -6.692 -5.431 1.00 97.06 95 PRO A O 1
ATOM 748 N N . SER A 1 96 ? 0.284 -6.320 -3.308 1.00 98.00 96 SER A N 1
ATOM 749 C CA . SER A 1 96 ? 1.6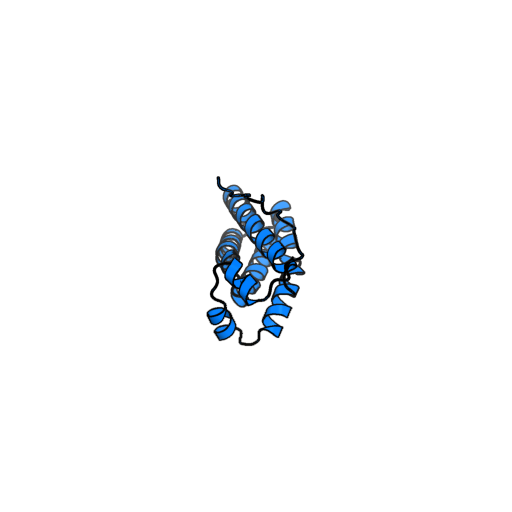36 -5.876 -2.923 1.00 98.00 96 SER A CA 1
ATOM 750 C C . SER A 1 96 ? 2.670 -7.009 -2.963 1.00 98.00 96 SER A C 1
ATOM 752 O O . SER A 1 96 ? 3.829 -6.774 -3.318 1.00 98.00 96 SER A O 1
ATOM 754 N N . VAL A 1 97 ? 2.271 -8.247 -2.641 1.00 98.06 97 VAL A N 1
ATOM 755 C CA . VAL A 1 97 ? 3.117 -9.435 -2.826 1.00 98.06 97 VAL A CA 1
ATOM 756 C C . VAL A 1 97 ? 3.385 -9.655 -4.307 1.00 98.06 97 VAL A C 1
ATOM 758 O O . VAL A 1 97 ? 4.548 -9.779 -4.675 1.00 98.06 97 VAL A O 1
ATOM 761 N N . GLU A 1 98 ? 2.352 -9.640 -5.147 1.00 97.69 98 GLU A N 1
ATOM 762 C CA . GLU A 1 98 ? 2.490 -9.825 -6.595 1.00 97.69 98 GLU A CA 1
ATOM 763 C C . GLU A 1 98 ? 3.459 -8.812 -7.216 1.00 97.69 98 GLU A C 1
ATOM 765 O O . GLU A 1 98 ? 4.415 -9.210 -7.882 1.00 97.69 98 GLU A O 1
ATOM 770 N N . LEU A 1 99 ? 3.299 -7.519 -6.917 1.00 98.19 99 LEU A N 1
ATOM 771 C CA . LEU A 1 99 ? 4.232 -6.483 -7.372 1.00 98.19 99 LEU A CA 1
ATOM 772 C C . LEU A 1 99 ? 5.666 -6.738 -6.905 1.00 98.19 99 LEU A C 1
ATOM 774 O O . LEU A 1 99 ? 6.608 -6.598 -7.686 1.00 98.19 99 LEU A O 1
ATOM 778 N N . THR A 1 100 ? 5.836 -7.134 -5.642 1.00 98.50 100 THR A N 1
ATOM 779 C CA . THR A 1 100 ? 7.158 -7.464 -5.094 1.00 98.50 100 THR A CA 1
ATOM 780 C C . THR A 1 100 ? 7.795 -8.625 -5.861 1.00 98.50 100 THR A C 1
ATOM 782 O O . THR A 1 100 ? 8.988 -8.577 -6.154 1.00 98.50 100 THR A O 1
ATOM 785 N N . GLU A 1 101 ? 7.025 -9.659 -6.204 1.00 98.31 101 GLU A N 1
ATOM 786 C CA . GLU A 1 101 ? 7.533 -10.815 -6.949 1.00 98.31 101 GLU A CA 1
ATOM 787 C C . GLU A 1 101 ? 7.854 -10.474 -8.409 1.00 98.31 101 GLU A C 1
ATOM 789 O O . GLU A 1 101 ? 8.921 -10.855 -8.890 1.00 98.31 101 GLU A O 1
ATOM 794 N N . LEU A 1 102 ? 7.004 -9.696 -9.091 1.00 98.25 102 LEU A N 1
ATOM 795 C CA . LEU A 1 102 ? 7.267 -9.222 -10.456 1.00 98.25 102 LEU A CA 1
ATOM 796 C C . LEU A 1 102 ? 8.579 -8.431 -10.533 1.00 98.25 102 LEU A C 1
ATOM 798 O O . LEU A 1 102 ? 9.374 -8.619 -11.450 1.00 98.25 102 LEU A O 1
ATOM 802 N N . LEU A 1 103 ? 8.830 -7.573 -9.543 1.00 98.44 103 LEU A N 1
ATOM 803 C CA . LEU A 1 103 ? 10.016 -6.718 -9.487 1.00 98.44 103 LEU A CA 1
ATOM 804 C C . LEU A 1 103 ? 11.277 -7.446 -8.991 1.00 98.44 103 LEU A C 1
ATOM 806 O O . LEU A 1 103 ? 12.379 -6.922 -9.158 1.00 98.44 103 LEU A O 1
ATOM 810 N N . ARG A 1 104 ? 11.153 -8.648 -8.408 1.00 97.62 104 ARG A N 1
ATOM 811 C CA . ARG A 1 104 ? 12.253 -9.368 -7.737 1.00 97.62 104 ARG A CA 1
ATOM 812 C C . ARG A 1 104 ? 13.440 -9.656 -8.653 1.00 97.62 104 ARG A C 1
ATOM 814 O O . ARG A 1 104 ? 14.579 -9.625 -8.194 1.00 97.62 104 ARG A O 1
ATOM 821 N N . SER A 1 105 ? 13.192 -9.940 -9.931 1.00 95.12 105 SER A N 1
ATOM 822 C CA . SER A 1 105 ? 14.258 -10.211 -10.905 1.00 95.12 105 SER A CA 1
ATOM 823 C C . SER A 1 105 ? 15.048 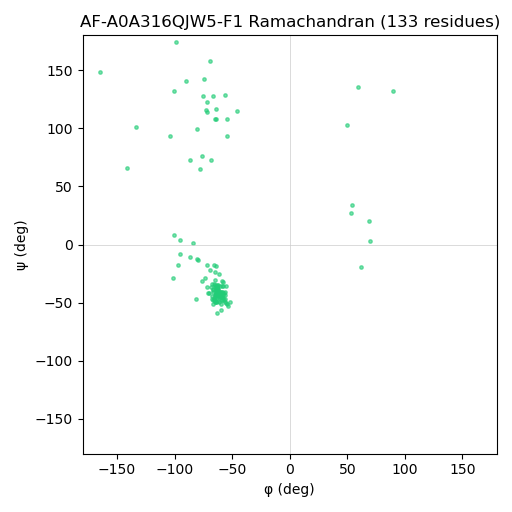-8.958 -11.296 1.00 95.12 105 SER A C 1
ATOM 825 O O . SER A 1 105 ? 16.132 -9.073 -11.861 1.00 95.12 105 SER A O 1
ATOM 827 N N . GLY A 1 106 ? 14.507 -7.760 -11.043 1.00 95.94 106 GLY A N 1
ATOM 828 C CA . GLY A 1 106 ? 15.028 -6.501 -11.577 1.00 95.94 106 GLY A CA 1
ATOM 829 C C . GLY A 1 106 ? 14.834 -6.330 -13.090 1.00 95.94 106 GLY A C 1
ATOM 830 O O . GLY A 1 106 ? 15.290 -5.331 -13.635 1.00 95.94 106 GLY A O 1
ATOM 831 N N . ALA A 1 107 ? 14.167 -7.275 -13.757 1.00 96.00 107 ALA A N 1
ATOM 832 C CA . ALA A 1 107 ? 13.861 -7.256 -15.186 1.00 96.00 107 ALA A CA 1
ATOM 833 C C . ALA A 1 107 ? 12.444 -7.821 -15.436 1.00 96.00 107 ALA A C 1
ATOM 835 O O . ALA A 1 107 ? 12.298 -8.919 -15.979 1.00 96.00 107 ALA A O 1
ATOM 836 N N . PRO A 1 108 ? 11.390 -7.129 -14.967 1.00 96.81 108 PRO A N 1
ATOM 837 C CA . PRO A 1 108 ? 10.005 -7.545 -15.166 1.00 96.81 108 PRO A CA 1
ATOM 838 C C . PRO A 1 108 ? 9.581 -7.402 -16.632 1.00 96.81 108 PRO A C 1
ATOM 840 O O . PRO A 1 108 ? 10.112 -6.577 -17.375 1.00 96.81 108 PRO A O 1
ATOM 843 N N . GLN A 1 109 ? 8.549 -8.145 -17.033 1.00 97.38 109 GLN A N 1
ATOM 844 C CA . GLN A 1 109 ? 7.838 -7.848 -18.274 1.00 97.38 109 GLN A CA 1
ATOM 845 C C . GLN A 1 109 ? 6.998 -6.576 -18.072 1.00 97.38 109 GLN A C 1
ATOM 847 O O . GLN A 1 109 ? 6.095 -6.561 -17.234 1.00 97.38 109 GLN A O 1
ATOM 852 N N . GLU A 1 110 ? 7.314 -5.507 -18.812 1.00 95.81 110 GLU A N 1
ATOM 853 C CA . GLU A 1 110 ? 6.787 -4.159 -18.539 1.00 95.81 110 GLU A CA 1
ATOM 854 C C . GLU A 1 110 ? 5.257 -4.086 -18.607 1.00 95.81 110 GLU A C 1
ATOM 856 O O . GLU A 1 110 ? 4.644 -3.524 -17.703 1.00 95.81 110 GLU A O 1
ATOM 861 N N . ASP A 1 111 ? 4.626 -4.717 -19.600 1.00 97.19 111 ASP A N 1
ATOM 862 C CA . ASP A 1 111 ? 3.163 -4.694 -19.739 1.00 97.19 111 ASP A CA 1
ATOM 863 C C . ASP A 1 111 ? 2.453 -5.347 -18.543 1.00 97.19 111 ASP A C 1
ATOM 865 O O . ASP A 1 111 ? 1.441 -4.839 -18.057 1.00 97.19 111 ASP A O 1
ATOM 869 N N . ILE A 1 112 ? 3.005 -6.452 -18.026 1.00 98.00 112 ILE A N 1
ATOM 870 C CA . ILE A 1 112 ? 2.471 -7.130 -16.838 1.00 98.00 112 ILE A CA 1
ATOM 871 C C . ILE A 1 112 ? 2.651 -6.236 -15.609 1.00 98.00 112 ILE A C 1
ATOM 873 O O . ILE A 1 112 ? 1.694 -6.023 -14.865 1.00 98.00 112 ILE A O 1
ATOM 877 N N . LEU A 1 113 ? 3.847 -5.664 -15.423 1.00 98.38 113 LEU A N 1
ATOM 878 C CA . LEU A 1 113 ? 4.133 -4.769 -14.302 1.00 98.38 113 LEU A CA 1
ATOM 879 C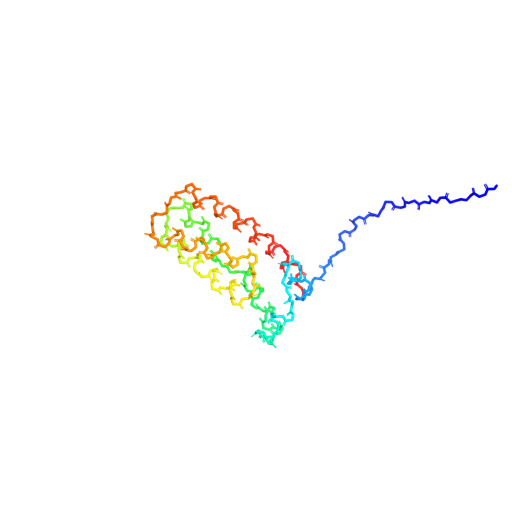 C . LEU A 1 113 ? 3.209 -3.549 -14.299 1.00 98.38 113 LEU A C 1
ATOM 881 O O . LEU A 1 113 ? 2.645 -3.218 -13.261 1.00 98.38 113 LEU A O 1
ATOM 885 N N . VAL A 1 114 ? 3.047 -2.877 -15.439 1.00 97.56 114 VAL A N 1
ATOM 886 C CA . VAL A 1 114 ? 2.214 -1.671 -15.557 1.00 97.56 114 VAL A CA 1
ATOM 887 C C . VAL A 1 114 ? 0.749 -1.990 -15.262 1.00 97.56 114 VAL A C 1
ATOM 889 O O . VAL A 1 114 ? 0.068 -1.198 -14.608 1.00 97.56 114 VAL A O 1
ATOM 892 N N . ASN A 1 115 ? 0.261 -3.151 -15.703 1.00 98.19 115 ASN A N 1
ATOM 893 C CA . ASN A 1 115 ? -1.100 -3.590 -15.413 1.00 98.19 115 ASN A CA 1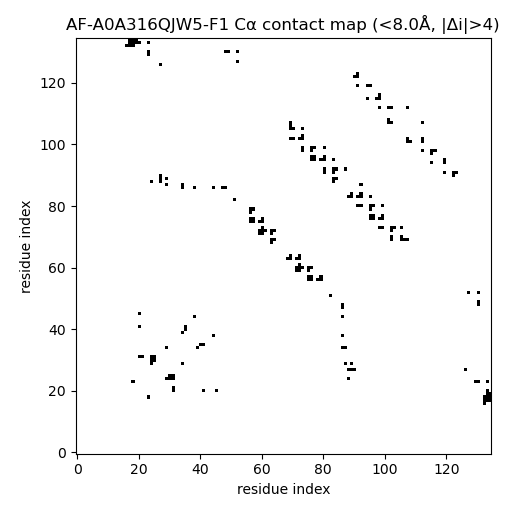
ATOM 894 C C . ASN A 1 115 ? -1.305 -3.879 -13.922 1.00 98.19 115 ASN A C 1
ATOM 896 O O . ASN A 1 115 ? -2.200 -3.284 -13.319 1.00 98.19 115 ASN A O 1
ATOM 900 N N . ALA A 1 116 ? -0.432 -4.691 -13.319 1.00 98.25 116 ALA A N 1
ATOM 901 C CA . ALA A 1 116 ? -0.475 -4.991 -11.889 1.00 98.25 116 ALA A CA 1
ATOM 902 C C . ALA A 1 116 ? -0.341 -3.716 -11.038 1.00 98.25 116 ALA A C 1
ATOM 904 O O . ALA A 1 116 ? -1.068 -3.518 -10.065 1.00 98.25 116 ALA A O 1
ATOM 905 N N . PHE A 1 117 ? 0.549 -2.802 -11.436 1.00 98.56 117 PHE A N 1
ATOM 906 C CA . PHE A 1 117 ? 0.754 -1.538 -10.739 1.00 98.56 117 PHE A CA 1
ATOM 907 C C . PHE A 1 117 ? -0.487 -0.645 -10.799 1.00 98.56 117 PHE A C 1
ATOM 909 O O . PHE A 1 117 ? -0.885 -0.079 -9.783 1.00 98.56 117 PHE A O 1
ATOM 916 N N . ARG A 1 118 ? -1.143 -0.541 -11.959 1.00 98.25 118 ARG A N 1
ATOM 917 C CA . ARG A 1 118 ? -2.375 0.242 -12.113 1.00 98.25 118 ARG A CA 1
ATOM 918 C C . ARG A 1 118 ? -3.501 -0.277 -11.218 1.00 98.25 118 ARG A C 1
ATOM 920 O O . ARG A 1 118 ? -4.191 0.530 -10.595 1.00 98.25 118 ARG A O 1
ATOM 927 N N . GLU A 1 119 ? -3.687 -1.592 -11.161 1.00 97.81 119 GLU A N 1
ATOM 928 C CA . GLU A 1 119 ? -4.700 -2.226 -10.309 1.00 97.81 119 GLU A CA 1
ATOM 929 C C . GLU A 1 119 ? -4.395 -1.992 -8.830 1.00 97.81 119 GLU A C 1
ATOM 931 O O . GLU A 1 119 ? -5.249 -1.501 -8.089 1.00 97.81 119 GLU A O 1
ATOM 936 N N . PHE A 1 120 ? -3.147 -2.226 -8.422 1.00 98.31 120 PHE A N 1
ATOM 937 C CA . PHE A 1 120 ? -2.686 -1.932 -7.071 1.00 98.31 120 PHE A CA 1
ATOM 938 C C . PHE A 1 120 ? -2.899 -0.462 -6.690 1.00 98.31 120 PHE A C 1
ATOM 940 O O . PHE A 1 120 ? -3.430 -0.174 -5.621 1.00 98.31 120 PHE A O 1
ATOM 947 N N . ALA A 1 121 ? -2.536 0.475 -7.567 1.00 98.44 121 ALA A N 1
ATOM 948 C CA . ALA A 1 121 ? -2.667 1.907 -7.327 1.00 98.44 121 ALA A CA 1
ATOM 949 C C . ALA A 1 121 ? -4.128 2.348 -7.154 1.00 98.44 121 ALA A C 1
ATOM 951 O O . ALA A 1 121 ? -4.409 3.247 -6.361 1.00 98.44 121 ALA A O 1
ATOM 952 N N . ALA A 1 122 ? -5.068 1.725 -7.870 1.00 98.00 122 ALA A N 1
ATOM 953 C CA . ALA A 1 122 ? -6.492 1.983 -7.683 1.00 98.00 122 ALA A CA 1
ATOM 954 C C . ALA A 1 122 ? -6.961 1.549 -6.284 1.00 98.00 122 ALA A C 1
ATOM 956 O O . ALA A 1 122 ? -7.595 2.338 -5.584 1.00 98.00 122 ALA A O 1
ATOM 957 N N . VAL A 1 123 ? -6.587 0.341 -5.849 1.00 97.38 123 VAL A N 1
ATOM 958 C CA . VAL A 1 123 ? -6.938 -0.168 -4.512 1.00 97.38 123 VAL A CA 1
ATOM 959 C C . VAL A 1 123 ? -6.242 0.635 -3.410 1.00 97.38 123 VAL A C 1
ATOM 961 O O . VAL A 1 123 ? -6.866 0.964 -2.407 1.00 97.38 123 VAL A O 1
ATOM 964 N N . TYR A 1 124 ? -4.967 0.995 -3.592 1.00 98.25 124 TYR A N 1
ATOM 965 C CA . TYR A 1 124 ? -4.209 1.795 -2.626 1.00 98.25 124 TYR A CA 1
ATOM 966 C C . TYR A 1 124 ? -4.885 3.143 -2.379 1.00 98.25 124 TYR A C 1
ATOM 968 O O . TYR A 1 124 ? -5.112 3.517 -1.230 1.00 98.25 124 TYR A O 1
ATOM 976 N N . ARG A 1 125 ? -5.272 3.843 -3.453 1.00 97.25 125 ARG A N 1
ATOM 977 C CA . ARG A 1 125 ? -5.961 5.134 -3.353 1.00 97.25 125 ARG A CA 1
ATOM 978 C C . ARG A 1 125 ? -7.323 5.025 -2.667 1.00 97.25 125 ARG A C 1
ATOM 980 O O . ARG A 1 125 ? -7.605 5.857 -1.814 1.00 97.25 125 ARG A O 1
ATOM 987 N N . ASP A 1 126 ? -8.115 3.994 -2.966 1.00 96.25 126 ASP A N 1
ATOM 988 C CA . ASP A 1 126 ? -9.391 3.735 -2.274 1.00 96.25 126 ASP A CA 1
ATOM 989 C C . ASP A 1 126 ? -9.191 3.501 -0.764 1.00 96.25 126 ASP A C 1
ATOM 991 O O . ASP A 1 126 ? -9.906 4.068 0.063 1.00 96.25 126 ASP A O 1
ATOM 995 N N . VAL A 1 127 ? -8.175 2.722 -0.376 1.00 96.69 127 VAL A N 1
ATOM 996 C CA . VAL A 1 127 ? -7.851 2.489 1.042 1.00 96.69 127 VAL A CA 1
ATOM 997 C C . VAL A 1 127 ? -7.411 3.779 1.738 1.00 96.69 127 VAL A C 1
ATOM 999 O O . VAL A 1 127 ? -7.853 4.042 2.855 1.00 96.69 127 VAL A O 1
ATOM 1002 N N . VAL A 1 128 ? -6.565 4.593 1.100 1.00 96.00 128 VAL A N 1
ATOM 1003 C CA . VAL A 1 128 ? -6.118 5.880 1.662 1.00 96.00 128 VAL A CA 1
ATOM 1004 C C . VAL A 1 128 ? -7.275 6.878 1.772 1.00 96.00 128 VAL A C 1
ATOM 1006 O O . VAL A 1 128 ? -7.374 7.573 2.781 1.00 96.00 128 VAL A O 1
ATOM 1009 N N . GLU A 1 129 ? -8.190 6.918 0.799 1.00 94.50 129 GLU A N 1
ATOM 1010 C CA . GLU A 1 129 ? -9.401 7.746 0.878 1.00 94.50 129 GLU A CA 1
ATOM 1011 C C . GLU A 1 129 ? -10.278 7.335 2.069 1.00 94.50 129 GLU A C 1
ATOM 1013 O O . GLU A 1 129 ? -10.679 8.188 2.859 1.00 94.50 129 GLU A O 1
ATOM 1018 N N . LYS A 1 130 ? -10.495 6.030 2.273 1.00 94.19 130 LYS A N 1
ATOM 1019 C CA . LYS A 1 130 ? -11.214 5.508 3.450 1.00 94.19 130 LYS A CA 1
ATOM 1020 C C . LYS A 1 130 ? -10.500 5.840 4.763 1.00 94.19 130 LYS A C 1
ATOM 1022 O O . LYS A 1 130 ? -11.155 6.165 5.750 1.00 94.19 130 LYS A O 1
ATOM 1027 N N . LEU A 1 131 ? -9.165 5.794 4.788 1.00 94.00 131 LEU A N 1
ATOM 1028 C CA . LEU A 1 131 ? -8.375 6.186 5.961 1.00 94.00 131 LEU A CA 1
ATOM 1029 C C . LEU A 1 131 ? -8.504 7.672 6.297 1.00 94.00 131 LEU A C 1
ATOM 1031 O O . LEU A 1 131 ? -8.451 8.018 7.474 1.00 94.00 131 LEU A O 1
ATOM 1035 N N . ALA A 1 132 ? -8.712 8.546 5.311 1.00 91.75 132 ALA A N 1
ATOM 1036 C CA . ALA A 1 132 ? -8.925 9.972 5.557 1.00 91.75 132 ALA A CA 1
ATOM 1037 C C . ALA A 1 132 ? -10.220 10.257 6.348 1.00 91.75 132 ALA A C 1
ATOM 1039 O O . ALA A 1 132 ? -10.359 11.324 6.950 1.00 91.75 132 ALA A O 1
ATOM 1040 N N . GLU A 1 133 ? -11.158 9.306 6.380 1.00 90.44 133 GLU A N 1
ATOM 1041 C CA . GLU A 1 133 ? -12.384 9.383 7.178 1.00 90.44 133 GLU A CA 1
ATOM 1042 C C . GLU A 1 133 ? -12.198 8.864 8.619 1.00 90.44 133 GLU A C 1
ATOM 1044 O O . GLU A 1 133 ? -13.073 9.085 9.463 1.00 90.44 133 GLU A O 1
ATOM 1049 N N . LEU A 1 134 ? -11.068 8.210 8.928 1.00 89.25 134 LEU A N 1
ATOM 1050 C CA . LEU A 1 134 ? -10.771 7.616 10.235 1.00 89.25 134 LEU A CA 1
ATOM 1051 C C . LEU A 1 134 ? -10.495 8.704 11.289 1.00 89.25 134 LEU A C 1
ATOM 1053 O O . LEU A 1 134 ? -9.566 9.499 11.133 1.00 89.25 134 LEU A O 1
ATOM 1057 N N . LYS A 1 135 ? -11.256 8.723 12.393 1.00 72.81 135 LYS A N 1
ATOM 1058 C CA . LYS A 1 135 ? -11.058 9.687 13.497 1.00 72.81 135 LYS A CA 1
ATOM 1059 C C . LYS A 1 135 ? -10.728 9.080 14.833 1.00 72.81 135 LYS A C 1
ATOM 1061 O O . LYS A 1 135 ? -10.939 7.873 15.083 1.00 72.81 135 LYS A O 1
#

Nearest PDB structures (foldseek):
  3myf-assembly1_A  TM=7.480E-01  e=4.296E-02  Shewanella sp. W3-18-1
  8rqj-assembly1_A  TM=8.067E-01  e=8.262E-02  Thermochaetoides thermophila
  7t2y-assembly1_A  TM=7.950E-01  e=1.063E-01  synthetic construct
  8rqj-assembly1_B  TM=7.544E-01  e=2.377E-01  Thermochaetoides thermophila

pLDDT: mean 88.63, std 18.34, range [34.91, 98.69]

Sequence (135 aa):
MEMCGAEKRRGHGRSGKSMNIAEFYQSLGVNVNDVLNRLRNEGLIKKYLLKFAEDSSFSDLEKAISEKNYQNAFRAAHTIKGICLNLELRSLSGPSVELTELLRSGAPQEDILVNAFREFAAVYRDVVEKLAELK

Radius of gyration: 19.43 Å; Cα contacts (8 Å, |Δi|>4): 118; chains: 1; bounding box: 77×26×40 Å

Foldseek 3Di:
DDDDDDDDPDDPPPDLQQDEPCNLCVVLVHHVVVQCVQVVDRVVLLVLLVVLLVDCLLVQLVVCLVVLVLVSNLVSLVVNLVSCVNSVSVLLNVLSVVLNVQSVVSDHDSVVNVVSSVSNVVSVVVSSVSSVSHD

Secondary structure (DSSP, 8-state):
------------------B-HHHHHHHTT--HHHHHHHH--HHHHHHHHHHHHH-THHHHHHHHHHTT-HHHHHHHHHHHHHHHHHTT-HHHHHHHHHHHHHHTTS---HHHHHHHHHHHHHHHHHHHHHHHTB-

Mean predicted aligned error: 7.32 Å

Solvent-accessible surface area (backbone atoms only — not comparable to full-atom values): 7711 Å² total; per-residue (Å²): 134,83,86,86,80,87,79,76,81,78,74,85,72,85,63,88,65,72,34,48,73,56,58,52,33,46,75,64,76,37,64,46,67,63,50,45,72,75,66,70,41,69,72,58,52,51,55,51,56,55,48,57,70,70,49,59,43,64,61,48,25,55,51,18,55,75,71,67,36,31,66,56,20,23,52,21,28,44,52,48,24,52,51,24,59,76,67,66,38,63,82,48,27,58,52,27,45,53,52,26,59,51,26,65,78,54,71,54,61,62,72,60,52,54,50,54,47,51,55,42,51,53,53,51,50,54,52,44,56,56,52,72,32,52,107